Protein AF-A0A8S0V698-F1 (afdb_monomer)

pLDDT: mean 72.65, std 16.58, range [34.53, 95.12]

Nearest PDB structures (foldseek):
  1re0-assembly1_B  TM=8.954E-01  e=4.311E-03  Saccharomyces cerevisiae
  6bbq-assembly1_A  TM=7.829E-01  e=1.503E-03  Mus musculus
  2r09-assembly2_B  TM=8.508E-01  e=5.192E-03  Mus musculus
  7uro-assembly1_A  TM=5.626E-01  e=2.603E-02  Saccharomyces cerevisiae
  8ezq-assembly1_A  TM=4.933E-01  e=7.468E-02  Saccharomyces cerevisiae

Radius of gyration: 23.27 Å; Cα contacts (8 Å, |Δi|>4): 48; chains: 1; bounding box: 55×44×45 Å

Mean predicted aligned error: 19.04 Å

Solvent-accessible surface area (backbone atoms only — not comparable to full-atom values): 9724 Å² total; per-residue (Å²): 92,69,68,63,51,52,50,52,50,54,52,48,43,53,39,68,71,36,90,87,53,75,84,63,82,47,70,73,53,52,46,60,73,64,54,50,95,49,74,93,62,37,70,57,69,68,57,51,53,52,52,48,55,49,43,72,74,43,80,87,69,89,73,91,72,91,75,94,71,88,86,66,71,75,71,54,52,57,54,50,52,53,49,51,36,59,74,65,68,54,87,69,83,84,83,72,94,63,98,58,69,64,64,56,52,52,52,51,50,54,53,50,52,51,59,56,65,75,56,80,75,70,81,75,88,83,79,90,70,93,63,58,81,78,52,43,66,64,52,59,75,69,51,87,88,85,86,130

Foldseek 3Di:
DVVLVVVLLVVLLCQQPPPPHPPGQDLVNSLVVQADPDPVPHDDSVVSSVSNVVSNVDRDDPPPDDDDDPDDPPVVVVVVVVVVCVVVVPPDPPDDDDDPPPPVVVVVVVVVVVVVVVPPDDPDDDDDDPCCVVCVVVVVVVDDDPDD

Secondary structure (DSSP, 8-state):
-HHHHHHHHHHHHHHHH-TT--SPPPHHHHHHHH--S-TTTPPPHHHHHHHHHHHHHS------SS------HHHHHHHHHHHHHHHTT---------S-TTHHHHHHHHHHHHHHHTTTT--------S-GGGTHHHHHHH------

Structure (mmCIF, N/CA/C/O backbone):
data_AF-A0A8S0V698-F1
#
_entry.id   AF-A0A8S0V698-F1
#
loop_
_atom_site.group_PDB
_atom_site.id
_atom_site.type_symbol
_atom_site.label_atom_id
_atom_site.label_alt_id
_atom_site.label_comp_id
_atom_site.label_asym_id
_atom_site.label_entity_id
_atom_site.label_seq_id
_atom_site.pdbx_PDB_ins_code
_atom_site.Cartn_x
_atom_site.Cartn_y
_atom_site.Cartn_z
_atom_site.occupancy
_atom_site.B_iso_or_equiv
_atom_site.auth_seq_id
_atom_site.auth_comp_id
_atom_site.auth_asym_id
_atom_site.auth_atom_id
_atom_site.pdbx_PDB_model_num
ATOM 1 N N . MET A 1 1 ? -8.978 12.130 -2.882 1.00 74.56 1 MET A N 1
ATOM 2 C CA . MET A 1 1 ? -9.045 11.106 -1.803 1.00 74.56 1 MET A CA 1
ATOM 3 C C . MET A 1 1 ? -8.835 9.709 -2.349 1.00 74.56 1 MET A C 1
ATOM 5 O O . MET A 1 1 ? -7.933 9.026 -1.888 1.00 74.56 1 MET A O 1
ATOM 9 N N . ALA A 1 2 ? -9.597 9.312 -3.377 1.00 83.44 2 ALA A N 1
ATOM 10 C CA . ALA A 1 2 ? -9.508 7.979 -3.979 1.00 83.44 2 ALA A CA 1
ATOM 11 C C . ALA A 1 2 ? -8.088 7.585 -4.429 1.00 83.44 2 ALA A C 1
ATOM 13 O O . ALA A 1 2 ? -7.675 6.460 -4.193 1.00 83.44 2 ALA A O 1
ATOM 14 N N . TYR A 1 3 ? -7.316 8.517 -5.002 1.00 86.00 3 TYR A N 1
ATOM 15 C CA . TYR A 1 3 ? -5.930 8.257 -5.412 1.00 86.00 3 TYR A CA 1
ATOM 16 C C . TYR A 1 3 ? -5.022 7.836 -4.243 1.00 86.00 3 TYR A C 1
ATOM 18 O O . TYR A 1 3 ? -4.354 6.808 -4.315 1.00 86.00 3 TYR A O 1
ATOM 26 N N . PHE A 1 4 ? -5.023 8.602 -3.147 1.00 85.06 4 PHE A N 1
ATOM 27 C CA . PHE A 1 4 ? -4.201 8.305 -1.970 1.00 85.06 4 PHE A CA 1
ATOM 28 C C . PHE A 1 4 ? -4.638 7.010 -1.287 1.00 85.06 4 PHE A C 1
ATOM 30 O O . PHE A 1 4 ? -3.795 6.209 -0.895 1.00 85.06 4 PHE A O 1
ATOM 37 N N . LEU A 1 5 ? -5.950 6.778 -1.204 1.00 89.25 5 LEU A N 1
ATOM 38 C CA . LEU A 1 5 ? -6.487 5.550 -0.630 1.00 89.25 5 LEU A CA 1
ATOM 39 C C . LEU A 1 5 ? -6.116 4.322 -1.474 1.00 89.25 5 LEU A C 1
ATOM 41 O O . LEU A 1 5 ? -5.689 3.311 -0.927 1.00 89.25 5 LEU A O 1
ATOM 45 N N . ALA A 1 6 ? -6.198 4.422 -2.803 1.00 91.06 6 ALA A N 1
ATOM 46 C CA . ALA A 1 6 ? -5.774 3.355 -3.706 1.00 91.06 6 ALA A CA 1
ATOM 47 C C . ALA A 1 6 ? -4.276 3.048 -3.560 1.00 91.06 6 ALA A C 1
ATOM 49 O O . ALA A 1 6 ? -3.879 1.885 -3.518 1.00 91.06 6 ALA A O 1
ATOM 50 N N . TYR A 1 7 ? -3.441 4.081 -3.419 1.00 91.06 7 TYR A N 1
ATOM 51 C CA . TYR A 1 7 ? -2.015 3.901 -3.158 1.00 91.06 7 TYR A CA 1
ATOM 52 C C . TYR A 1 7 ? -1.754 3.188 -1.822 1.00 91.06 7 TYR A C 1
ATOM 54 O O . TYR A 1 7 ? -0.943 2.259 -1.768 1.00 91.06 7 TYR A O 1
ATOM 62 N N . ALA A 1 8 ? -2.468 3.575 -0.760 1.00 91.62 8 ALA A N 1
ATOM 63 C CA . ALA A 1 8 ? -2.380 2.933 0.550 1.00 91.62 8 ALA A CA 1
ATOM 64 C C . ALA A 1 8 ? -2.742 1.441 0.479 1.00 91.62 8 ALA A C 1
ATOM 66 O O . ALA A 1 8 ? -2.019 0.605 1.019 1.00 91.62 8 ALA A O 1
ATOM 67 N N . VAL A 1 9 ? -3.814 1.106 -0.246 1.00 93.81 9 VAL A N 1
ATOM 68 C CA . VAL A 1 9 ? -4.276 -0.271 -0.478 1.00 93.81 9 VAL A CA 1
ATOM 69 C C . VAL A 1 9 ? -3.219 -1.105 -1.203 1.00 93.81 9 VAL A C 1
ATOM 71 O O . VAL A 1 9 ? -2.872 -2.188 -0.737 1.00 93.81 9 VAL A O 1
ATOM 74 N N . ILE A 1 10 ? -2.660 -0.599 -2.309 1.00 93.69 10 ILE A N 1
ATOM 75 C CA . ILE A 1 10 ? -1.625 -1.313 -3.076 1.00 93.69 10 ILE A CA 1
ATOM 76 C C . ILE A 1 10 ? -0.383 -1.540 -2.209 1.00 93.69 10 ILE A C 1
ATOM 78 O O . ILE A 1 10 ? 0.141 -2.653 -2.150 1.00 93.69 10 ILE A O 1
ATOM 82 N N . THR A 1 11 ? 0.059 -0.497 -1.501 1.00 92.38 11 THR A N 1
ATOM 83 C CA . THR A 1 11 ? 1.232 -0.560 -0.622 1.00 92.38 11 THR A CA 1
ATOM 84 C C . THR A 1 11 ? 1.022 -1.598 0.481 1.00 92.38 11 THR A C 1
ATOM 86 O O . THR A 1 11 ? 1.883 -2.455 0.675 1.00 92.38 11 THR A O 1
ATOM 89 N N . LEU A 1 12 ? -0.144 -1.598 1.138 1.00 94.94 12 LEU A N 1
ATOM 90 C CA . LEU A 1 12 ? -0.467 -2.570 2.181 1.00 94.94 12 LEU A CA 1
ATOM 91 C C . LEU A 1 12 ? -0.564 -4.000 1.636 1.00 94.94 12 LEU A C 1
ATOM 93 O O . LEU A 1 12 ? -0.036 -4.910 2.266 1.00 94.94 12 LEU A O 1
ATOM 97 N N . ASN A 1 13 ? -1.172 -4.210 0.465 1.00 93.81 13 ASN A N 1
ATOM 98 C CA . ASN A 1 13 ? -1.256 -5.538 -0.150 1.00 93.81 13 ASN A CA 1
ATOM 99 C C . ASN A 1 13 ? 0.144 -6.111 -0.417 1.00 93.81 13 ASN A C 1
ATOM 101 O O . ASN A 1 13 ? 0.437 -7.254 -0.063 1.00 93.81 13 ASN A O 1
ATOM 105 N N . THR A 1 14 ? 1.040 -5.288 -0.978 1.00 93.44 14 THR A N 1
ATOM 106 C CA . THR A 1 14 ? 2.430 -5.700 -1.214 1.00 93.44 14 THR A CA 1
ATOM 107 C C . THR A 1 14 ? 3.197 -5.934 0.082 1.00 93.44 14 THR A C 1
ATOM 109 O O . THR A 1 14 ? 3.967 -6.887 0.148 1.00 93.44 14 THR A O 1
ATOM 112 N N . ASP A 1 15 ? 2.986 -5.127 1.123 1.00 94.25 15 ASP A N 1
ATOM 113 C CA . ASP A 1 15 ? 3.628 -5.335 2.420 1.00 94.25 15 ASP A CA 1
ATOM 114 C C . ASP A 1 15 ? 3.142 -6.629 3.077 1.00 94.25 15 ASP A C 1
ATOM 116 O O . ASP A 1 15 ? 3.966 -7.467 3.437 1.00 94.25 15 ASP A O 1
ATOM 120 N N . ALA A 1 16 ? 1.827 -6.838 3.160 1.00 93.06 16 ALA A N 1
ATOM 121 C CA . ALA A 1 16 ? 1.200 -7.958 3.850 1.00 93.06 16 ALA A CA 1
ATOM 122 C C . ALA A 1 16 ? 1.540 -9.307 3.205 1.00 93.06 16 ALA A C 1
ATOM 124 O O . ALA A 1 16 ? 2.039 -10.215 3.882 1.00 93.06 16 ALA A O 1
ATOM 125 N N . HIS A 1 17 ? 1.380 -9.416 1.885 1.00 92.38 17 HIS A N 1
ATOM 126 C CA . HIS A 1 17 ? 1.431 -10.701 1.177 1.00 92.38 17 HIS A CA 1
ATOM 127 C C . HIS A 1 17 ? 2.786 -11.026 0.544 1.00 92.38 17 HIS A C 1
ATOM 129 O O . HIS A 1 17 ? 3.042 -12.175 0.186 1.00 92.38 17 HIS A O 1
ATOM 135 N N . ASN A 1 18 ? 3.732 -10.079 0.485 1.00 90.38 18 ASN A N 1
ATOM 136 C CA . ASN A 1 18 ? 5.084 -10.377 0.005 1.00 90.38 18 ASN A CA 1
ATOM 137 C C . ASN A 1 18 ? 5.930 -11.081 1.091 1.00 90.38 18 ASN A C 1
ATOM 139 O O . ASN A 1 18 ? 6.296 -10.453 2.090 1.00 90.38 18 ASN A O 1
ATOM 143 N N . PRO A 1 19 ? 6.340 -12.353 0.919 1.00 87.81 19 PRO A N 1
ATOM 144 C CA . PRO A 1 19 ? 7.098 -13.089 1.936 1.00 87.81 19 PRO A CA 1
ATOM 145 C C . PRO A 1 19 ? 8.492 -12.506 2.228 1.00 87.81 19 PRO A C 1
ATOM 147 O O . PRO A 1 19 ? 9.090 -12.850 3.248 1.00 87.81 19 PRO A O 1
ATOM 150 N N . MET A 1 20 ? 9.012 -11.642 1.350 1.00 88.62 20 MET A N 1
ATOM 151 C CA . MET A 1 20 ? 10.336 -11.027 1.464 1.00 88.62 20 MET A CA 1
ATOM 152 C C . MET A 1 20 ? 10.350 -9.766 2.347 1.00 88.62 20 MET A C 1
ATOM 154 O O . MET A 1 20 ? 11.422 -9.329 2.755 1.00 88.62 20 MET A O 1
ATOM 158 N N . VAL A 1 21 ? 9.185 -9.189 2.663 1.00 86.44 21 VAL A N 1
ATOM 159 C CA . VAL A 1 21 ? 9.079 -7.956 3.460 1.00 86.4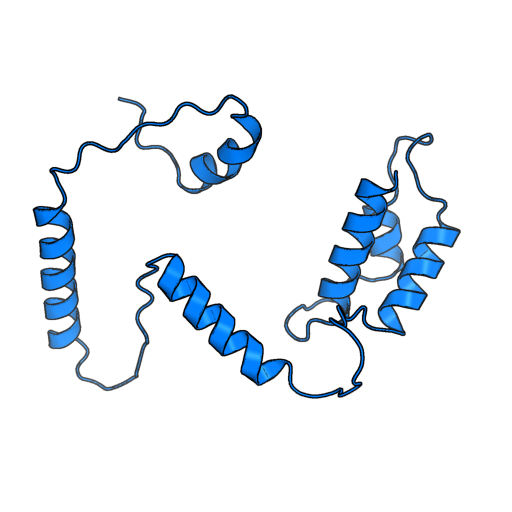4 21 VAL A CA 1
ATOM 160 C C . VAL A 1 21 ? 8.951 -8.297 4.942 1.00 86.44 21 VAL A C 1
ATOM 162 O O . VAL A 1 21 ? 8.012 -8.986 5.346 1.00 86.44 21 VAL A O 1
ATOM 165 N N . ARG A 1 22 ? 9.916 -7.842 5.750 1.00 85.88 22 ARG A N 1
ATOM 166 C CA . ARG A 1 22 ? 9.887 -7.888 7.219 1.00 85.88 22 ARG A CA 1
ATOM 167 C C . ARG A 1 22 ? 10.624 -6.668 7.793 1.00 85.88 22 ARG A C 1
ATOM 169 O O . ARG A 1 22 ? 11.705 -6.365 7.287 1.00 85.88 22 ARG A O 1
ATOM 176 N N . PRO A 1 23 ? 10.118 -6.039 8.871 1.00 87.31 23 PRO A N 1
ATOM 177 C CA . PRO A 1 23 ? 8.851 -6.322 9.562 1.00 87.31 23 PRO A CA 1
ATOM 178 C C . PRO A 1 23 ? 7.621 -5.911 8.733 1.00 87.31 23 PRO A C 1
ATOM 180 O O . PRO A 1 23 ? 7.743 -5.103 7.822 1.00 87.31 23 PRO A O 1
ATOM 183 N N . LYS A 1 24 ? 6.460 -6.509 9.029 1.00 91.31 24 LYS A N 1
ATOM 184 C CA . LYS A 1 24 ? 5.178 -6.175 8.385 1.00 91.31 24 LYS A CA 1
ATOM 185 C C . LYS A 1 24 ? 4.585 -4.918 9.008 1.00 91.31 24 LYS A C 1
ATOM 187 O O . LYS A 1 24 ? 4.755 -4.691 10.209 1.00 91.31 24 LYS A O 1
ATOM 192 N N . LEU A 1 25 ? 3.854 -4.153 8.213 1.00 92.81 25 LEU A N 1
ATOM 193 C CA . LEU A 1 25 ? 3.159 -2.958 8.651 1.00 92.81 25 LEU A CA 1
ATOM 194 C C . LEU A 1 25 ? 2.023 -3.329 9.612 1.00 92.81 25 LEU A C 1
ATOM 196 O O . LEU A 1 25 ? 1.138 -4.109 9.275 1.00 92.81 25 LEU A O 1
ATOM 200 N N . SER A 1 26 ? 2.045 -2.772 10.822 1.00 94.50 26 SER A N 1
ATOM 201 C CA . SER A 1 26 ? 0.983 -3.000 11.809 1.00 94.50 26 SER A CA 1
ATOM 202 C C . SER A 1 26 ? -0.244 -2.124 11.533 1.00 94.50 26 SER A C 1
ATOM 204 O O . SER A 1 26 ? -0.121 -1.039 10.967 1.00 94.50 26 SER A O 1
ATOM 206 N N . LYS A 1 27 ? -1.430 -2.538 12.006 1.00 92.94 27 LYS A N 1
ATOM 207 C CA . LYS A 1 27 ? -2.681 -1.766 11.855 1.00 92.94 27 LYS A CA 1
ATOM 208 C C . LYS A 1 27 ? -2.551 -0.321 12.349 1.00 92.94 27 LYS A C 1
ATOM 210 O O . LYS A 1 27 ? -2.912 0.616 11.642 1.00 92.94 27 LYS A O 1
ATOM 215 N N . GLY A 1 28 ? -2.013 -0.136 13.557 1.00 91.62 28 GLY A N 1
ATOM 216 C CA . GLY A 1 28 ? -1.853 1.195 14.151 1.00 91.62 28 GLY A CA 1
ATOM 217 C C . GLY A 1 28 ? -0.894 2.080 13.354 1.00 91.62 28 GLY A C 1
ATOM 218 O O . GLY A 1 28 ? -1.103 3.285 13.238 1.00 91.62 28 GLY A O 1
ATOM 219 N N . GLU A 1 29 ? 0.128 1.476 12.754 1.00 91.69 29 GLU A N 1
ATOM 220 C CA . GLU A 1 29 ? 1.083 2.187 11.915 1.00 91.69 29 GLU A CA 1
ATOM 221 C C . GLU A 1 29 ? 0.513 2.517 10.533 1.00 91.69 29 GLU A C 1
ATOM 223 O O . GLU A 1 29 ? 0.695 3.638 10.063 1.00 91.69 29 GLU A O 1
ATOM 228 N N . PHE A 1 30 ? -0.258 1.606 9.931 1.00 93.12 30 PHE A N 1
ATOM 229 C CA . PHE A 1 30 ? -1.003 1.859 8.697 1.00 93.12 30 PHE A CA 1
ATOM 230 C C . PHE A 1 30 ? -1.958 3.047 8.847 1.00 93.12 30 PHE A C 1
ATOM 232 O O . PHE A 1 30 ? -1.937 3.956 8.018 1.00 93.12 30 PHE A O 1
ATOM 239 N N . VAL A 1 31 ? -2.742 3.087 9.928 1.00 91.94 31 VAL A N 1
ATOM 240 C CA . VAL A 1 31 ? -3.631 4.220 10.213 1.00 91.94 31 VAL A CA 1
ATOM 241 C C . VAL A 1 31 ? -2.818 5.500 10.388 1.00 91.94 31 VAL A C 1
ATOM 243 O O . VAL A 1 31 ? -3.135 6.505 9.762 1.00 91.94 31 VAL A O 1
ATOM 246 N N . ARG A 1 32 ? -1.744 5.475 11.186 1.00 90.38 32 ARG A N 1
ATOM 247 C CA . ARG A 1 32 ? -0.909 6.659 11.440 1.00 90.38 32 ARG A CA 1
ATOM 248 C C . ARG A 1 32 ? -0.295 7.237 10.163 1.00 90.38 32 ARG A C 1
ATOM 250 O O . ARG A 1 32 ? -0.272 8.448 10.013 1.00 90.38 32 ARG A O 1
ATOM 257 N N . ILE A 1 33 ? 0.207 6.387 9.268 1.00 89.38 33 ILE A N 1
ATOM 258 C CA . ILE A 1 33 ? 0.871 6.814 8.026 1.00 89.38 33 ILE A CA 1
ATOM 259 C C . ILE A 1 33 ? -0.134 7.365 7.006 1.00 89.38 33 ILE A C 1
ATOM 261 O O . ILE A 1 33 ? 0.206 8.258 6.235 1.00 89.38 33 ILE A O 1
ATOM 265 N N . ASN A 1 34 ? -1.363 6.844 6.993 1.00 87.62 34 ASN A N 1
ATOM 266 C CA . ASN A 1 34 ? -2.387 7.234 6.020 1.00 87.62 34 ASN A CA 1
ATOM 267 C C . ASN A 1 34 ? -3.390 8.271 6.554 1.00 87.62 34 ASN A C 1
ATOM 269 O O . ASN A 1 34 ? -4.193 8.795 5.780 1.00 87.62 34 ASN A O 1
ATOM 273 N N . THR A 1 35 ? -3.327 8.607 7.845 1.00 86.31 35 THR A N 1
ATOM 274 C CA . THR A 1 35 ? -4.039 9.755 8.419 1.00 86.31 35 THR A CA 1
ATOM 275 C C . THR A 1 35 ? -3.319 11.025 7.981 1.00 86.31 35 THR A C 1
ATOM 277 O O . THR A 1 35 ? -2.126 11.182 8.231 1.00 86.31 35 THR A O 1
ATOM 280 N N . ARG A 1 36 ? -4.027 11.923 7.295 1.00 76.56 36 ARG A N 1
ATOM 281 C CA . ARG A 1 36 ? -3.466 13.196 6.826 1.00 76.56 36 ARG A CA 1
ATOM 282 C C . ARG A 1 36 ? -3.946 14.327 7.723 1.00 76.56 36 ARG A C 1
ATOM 284 O O . ARG A 1 36 ? -5.093 14.323 8.154 1.00 76.56 36 ARG A O 1
ATOM 291 N N . ASP A 1 37 ? -3.090 15.326 7.915 1.00 71.88 37 ASP A N 1
ATOM 292 C CA . ASP A 1 37 ? -3.398 16.517 8.722 1.00 71.88 37 ASP A CA 1
ATOM 293 C C . ASP A 1 37 ? -4.544 17.360 8.129 1.00 71.88 37 ASP A C 1
ATOM 295 O O . ASP A 1 37 ? -5.194 18.142 8.821 1.00 71.88 37 ASP A O 1
ATOM 299 N N . ASN A 1 38 ? -4.828 17.175 6.838 1.00 70.69 38 ASN A N 1
ATOM 300 C CA . ASN A 1 38 ? -5.874 17.894 6.125 1.00 70.69 38 ASN A CA 1
ATOM 301 C C . ASN A 1 38 ? -7.209 17.150 6.278 1.00 70.69 38 ASN A C 1
ATOM 303 O O . ASN A 1 38 ? -7.443 16.145 5.602 1.00 70.69 38 ASN A O 1
ATOM 307 N N . ALA A 1 39 ? -8.096 17.666 7.134 1.00 63.81 39 ALA A N 1
ATOM 308 C CA . ALA A 1 39 ? -9.392 17.055 7.450 1.00 63.81 39 ALA A CA 1
ATOM 309 C C . ALA A 1 39 ? -10.299 16.839 6.225 1.00 63.81 39 ALA A C 1
ATOM 311 O O . ALA A 1 39 ? -11.041 15.863 6.178 1.00 63.81 39 ALA A O 1
ATOM 312 N N . GLU A 1 40 ? -10.211 17.705 5.211 1.00 65.88 40 GLU A N 1
ATOM 313 C CA . GLU A 1 40 ? -11.000 17.566 3.981 1.00 65.88 40 GLU A CA 1
ATOM 314 C C . GLU A 1 40 ? -10.542 16.388 3.114 1.00 65.88 40 GLU A C 1
ATOM 316 O O . GLU A 1 40 ? -11.325 15.913 2.296 1.00 65.88 40 GLU A O 1
ATOM 321 N N . GLU A 1 41 ? -9.312 15.885 3.308 1.00 65.75 41 GLU A N 1
ATOM 322 C CA . GLU A 1 41 ? -8.745 14.794 2.512 1.00 65.75 41 GLU A CA 1
ATOM 323 C C . GLU A 1 41 ? -8.522 13.469 3.247 1.00 65.75 41 GLU A C 1
ATOM 325 O O . GLU A 1 41 ? -8.043 12.500 2.643 1.00 65.75 41 GLU A O 1
ATOM 330 N N . CYS A 1 42 ? -8.846 13.416 4.538 1.00 73.44 42 CYS A N 1
ATOM 331 C CA . CYS A 1 42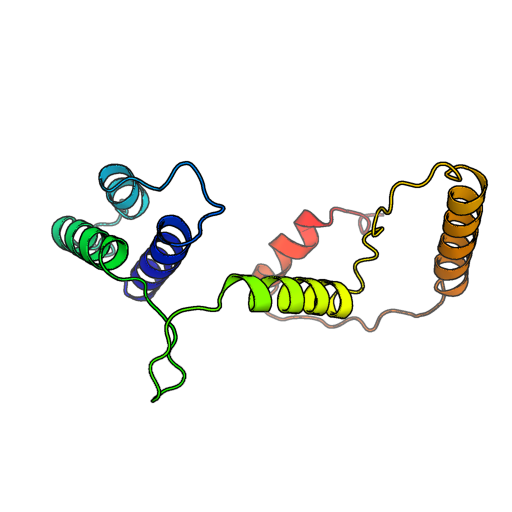 ? -8.567 12.258 5.373 1.00 73.44 42 CYS A CA 1
ATOM 332 C C . CYS A 1 42 ? -9.698 11.226 5.289 1.00 73.44 42 CYS A C 1
ATOM 334 O O . CYS A 1 42 ? -10.871 11.544 5.481 1.00 73.44 42 CYS A O 1
ATOM 336 N N . ALA A 1 43 ? -9.342 9.966 5.033 1.00 79.88 43 ALA A N 1
ATOM 337 C CA . ALA A 1 43 ? -10.279 8.863 5.197 1.00 79.88 43 ALA A CA 1
ATOM 338 C C . ALA A 1 43 ? -10.632 8.701 6.691 1.00 79.88 43 ALA A C 1
ATOM 340 O O . ALA A 1 43 ? -9.746 8.885 7.535 1.00 79.88 43 ALA A O 1
ATOM 341 N N . PRO A 1 44 ? -11.884 8.340 7.033 1.00 87.06 44 PRO A N 1
ATOM 342 C CA . PRO A 1 44 ? -12.246 7.972 8.397 1.00 87.06 44 PRO A CA 1
ATOM 343 C C . PRO A 1 44 ? -11.333 6.865 8.921 1.00 87.06 44 PRO A C 1
ATOM 345 O O . PRO A 1 44 ? -10.951 5.953 8.180 1.00 87.06 44 PRO A O 1
ATOM 348 N N . LYS A 1 45 ? -10.992 6.933 10.207 1.00 86.38 45 LYS A N 1
ATOM 349 C CA . LYS A 1 45 ? -10.096 5.959 10.833 1.00 86.38 45 LYS A CA 1
ATOM 350 C C . LYS A 1 45 ? -10.682 4.550 10.768 1.00 86.38 45 LYS A C 1
ATOM 352 O O . LYS A 1 45 ? -9.965 3.597 10.483 1.00 86.38 45 LYS A O 1
ATOM 357 N N . GLU A 1 46 ? -11.989 4.448 10.963 1.00 89.25 46 GLU A N 1
ATOM 358 C CA . GLU A 1 46 ? -12.759 3.210 10.913 1.00 89.25 46 GLU A CA 1
ATOM 359 C C . GLU A 1 46 ? -12.632 2.540 9.537 1.00 89.25 46 GLU A C 1
ATOM 361 O O . GLU A 1 46 ? -12.410 1.336 9.455 1.00 89.25 46 GLU A O 1
ATOM 366 N N . LEU A 1 47 ? -12.671 3.334 8.458 1.00 90.94 47 LEU A N 1
ATOM 367 C CA . LEU A 1 47 ? -12.510 2.838 7.090 1.00 90.94 47 LEU A CA 1
ATOM 368 C C . LEU A 1 47 ? -11.095 2.2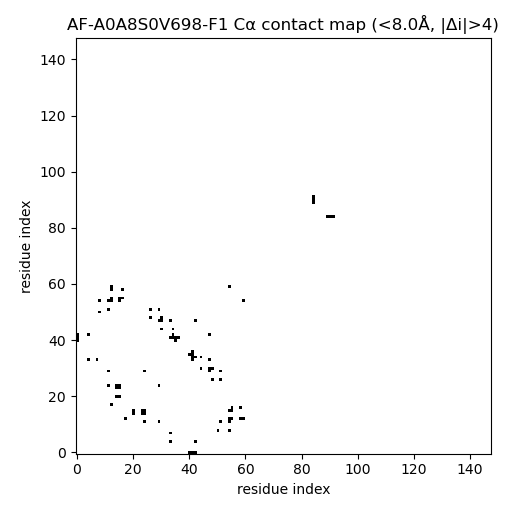94 6.850 1.00 90.94 47 LEU A C 1
ATOM 370 O O . LEU A 1 47 ? -10.926 1.262 6.207 1.00 90.94 47 LEU A O 1
ATOM 374 N N . LEU A 1 48 ? -10.064 2.970 7.365 1.00 91.12 48 LEU A N 1
ATOM 375 C CA . LEU A 1 48 ? -8.681 2.496 7.252 1.00 91.12 48 LEU A CA 1
ATOM 376 C C . LEU A 1 48 ? -8.463 1.188 8.024 1.00 91.12 48 LEU A C 1
ATOM 378 O O . LEU A 1 48 ? -7.747 0.307 7.548 1.00 91.12 48 LEU A O 1
ATOM 382 N N . GLU A 1 49 ? -9.081 1.045 9.197 1.00 93.25 49 GLU A N 1
ATOM 383 C CA . GLU A 1 49 ? -9.018 -0.187 9.986 1.00 93.25 49 GLU A CA 1
ATOM 384 C C . GLU A 1 49 ? -9.737 -1.353 9.288 1.00 93.25 49 GLU A C 1
ATOM 386 O O . GLU A 1 49 ? -9.184 -2.453 9.234 1.00 93.25 49 GLU A O 1
ATOM 391 N N . GLU A 1 50 ? -10.909 -1.105 8.695 1.00 94.06 50 GLU A N 1
ATOM 392 C CA . GLU A 1 50 ? -11.661 -2.097 7.916 1.00 94.06 50 GLU A CA 1
ATOM 393 C C . GLU A 1 50 ? -10.885 -2.556 6.673 1.00 94.06 50 GLU A C 1
ATOM 395 O O . GLU A 1 50 ? -10.739 -3.756 6.431 1.00 94.06 50 GLU A O 1
ATOM 400 N N . ILE A 1 51 ? -10.315 -1.610 5.918 1.00 93.25 51 ILE A N 1
ATOM 401 C CA . ILE A 1 51 ? -9.474 -1.902 4.750 1.00 93.25 51 ILE A CA 1
ATOM 402 C C . ILE A 1 51 ? -8.268 -2.751 5.153 1.00 93.25 51 ILE A C 1
ATOM 404 O O . ILE A 1 51 ? -7.929 -3.710 4.456 1.00 93.25 51 ILE A O 1
ATOM 408 N N . TYR A 1 52 ? -7.630 -2.422 6.278 1.00 95.12 52 TYR A N 1
ATOM 409 C CA . TYR A 1 52 ? -6.498 -3.192 6.774 1.00 95.12 52 TYR A CA 1
ATOM 410 C C . TYR A 1 52 ? -6.898 -4.641 7.059 1.00 95.12 52 TYR A C 1
ATOM 412 O O . TYR A 1 52 ? -6.253 -5.564 6.564 1.00 95.12 52 TYR A O 1
ATOM 420 N N . ASP A 1 53 ? -7.976 -4.853 7.815 1.00 94.81 53 ASP A N 1
ATOM 421 C CA . ASP A 1 53 ? -8.432 -6.201 8.158 1.00 94.81 53 ASP A CA 1
ATOM 422 C C . ASP A 1 53 ? -8.840 -7.004 6.920 1.00 94.81 53 ASP A C 1
ATOM 424 O O . ASP A 1 53 ? -8.514 -8.189 6.821 1.00 94.81 53 ASP A O 1
ATOM 428 N N . SER A 1 54 ? -9.487 -6.352 5.950 1.00 94.88 54 SER A N 1
ATOM 429 C CA . SER A 1 54 ? -9.853 -6.973 4.678 1.00 94.88 54 SER A CA 1
ATOM 430 C C . SER A 1 54 ? -8.624 -7.431 3.891 1.00 94.88 54 SER A C 1
ATOM 432 O O . SER A 1 54 ? -8.590 -8.572 3.440 1.00 94.88 54 SER A O 1
ATOM 434 N N . ILE A 1 55 ? -7.601 -6.580 3.755 1.00 94.12 55 ILE A N 1
ATOM 435 C CA . ILE A 1 55 ? -6.397 -6.893 2.968 1.00 94.12 55 ILE A CA 1
ATOM 436 C C . ILE A 1 55 ? -5.540 -7.948 3.663 1.00 94.12 55 ILE A C 1
ATOM 438 O O . ILE A 1 55 ? -4.999 -8.818 2.995 1.00 94.12 55 ILE A O 1
ATOM 442 N N . ILE A 1 56 ? -5.414 -7.932 4.993 1.00 93.44 56 ILE A N 1
ATOM 443 C CA . ILE A 1 56 ? -4.684 -8.998 5.701 1.00 93.44 56 ILE A CA 1
ATOM 444 C C . ILE A 1 56 ? -5.384 -10.352 5.533 1.00 93.44 56 ILE A C 1
ATOM 446 O O . ILE A 1 56 ? -4.716 -11.383 5.427 1.00 93.44 56 ILE A O 1
ATOM 450 N N . LYS A 1 57 ? -6.721 -10.354 5.520 1.00 92.38 57 LYS A N 1
ATOM 451 C CA . LYS A 1 57 ? -7.525 -11.569 5.380 1.00 92.38 57 LYS A CA 1
ATOM 452 C C . LYS A 1 57 ? -7.482 -12.139 3.962 1.00 92.38 57 LYS A C 1
ATOM 454 O O . LYS A 1 57 ? -7.405 -13.358 3.817 1.00 92.38 57 LYS A O 1
ATOM 459 N N . GLU A 1 58 ? -7.553 -11.284 2.946 1.00 90.75 58 GLU A N 1
ATOM 460 C CA . GLU A 1 58 ? -7.645 -11.683 1.543 1.00 90.75 58 GLU A CA 1
ATOM 461 C C . GLU A 1 58 ? -6.631 -10.920 0.685 1.00 90.75 58 GLU A C 1
ATOM 463 O O . GLU A 1 58 ? -6.638 -9.691 0.615 1.00 90.75 58 GLU A O 1
ATOM 468 N N . GLU A 1 59 ? -5.741 -11.667 0.027 1.00 90.25 59 GLU A N 1
ATOM 469 C CA . GLU A 1 59 ? -4.785 -11.104 -0.925 1.00 90.25 59 GLU A CA 1
ATOM 470 C C . GLU A 1 59 ? -5.515 -10.602 -2.168 1.00 90.25 59 GLU A C 1
ATOM 472 O O . GLU A 1 59 ? -6.239 -11.353 -2.827 1.00 90.25 59 GLU A O 1
ATOM 477 N N . ILE A 1 60 ? -5.269 -9.342 -2.532 1.00 88.44 60 ILE A N 1
ATOM 478 C CA . ILE A 1 60 ? -5.775 -8.798 -3.788 1.00 88.44 60 ILE A CA 1
ATOM 479 C C . ILE A 1 60 ? -4.936 -9.394 -4.915 1.00 88.44 60 ILE A C 1
ATOM 481 O O . ILE A 1 60 ? -3.766 -9.041 -5.098 1.00 88.44 60 ILE A O 1
ATOM 485 N N . THR A 1 61 ? -5.557 -10.288 -5.676 1.00 85.25 61 THR A N 1
ATOM 486 C CA . THR A 1 61 ? -4.988 -10.878 -6.885 1.00 85.25 61 THR A CA 1
ATOM 487 C C . THR A 1 61 ? -5.595 -10.208 -8.110 1.00 85.25 61 THR A C 1
ATOM 489 O O . THR A 1 61 ? -6.791 -9.930 -8.167 1.00 85.25 61 THR A O 1
ATOM 492 N N . ILE A 1 62 ? -4.752 -9.890 -9.091 1.00 81.19 62 ILE A N 1
ATOM 493 C CA . ILE A 1 62 ? -5.217 -9.390 -10.384 1.00 81.19 62 ILE A CA 1
ATOM 494 C C . ILE A 1 62 ? -5.555 -10.636 -11.195 1.00 81.19 62 ILE A C 1
ATOM 496 O O . ILE A 1 62 ? -4.682 -11.238 -11.822 1.00 81.19 62 ILE A O 1
ATOM 500 N N . GLU A 1 63 ? -6.797 -11.092 -11.075 1.00 72.69 63 GLU A N 1
ATOM 501 C CA . GLU A 1 63 ? -7.314 -12.141 -11.944 1.00 72.69 63 GLU A CA 1
ATOM 502 C C . GLU A 1 63 ? -7.539 -11.518 -13.331 1.00 72.69 63 GLU A C 1
ATOM 504 O O . GLU A 1 63 ? -8.326 -10.587 -13.473 1.00 72.69 63 GLU A O 1
ATOM 509 N N . ASP A 1 64 ? -6.856 -12.025 -14.362 1.00 63.19 64 ASP A N 1
ATOM 510 C CA . ASP A 1 64 ? -7.168 -11.701 -15.769 1.00 63.19 64 ASP A CA 1
ATOM 511 C C . ASP A 1 64 ? -8.499 -12.364 -16.243 1.00 63.19 64 ASP A C 1
ATOM 513 O O . ASP A 1 64 ? -8.889 -12.177 -17.392 1.00 63.19 64 ASP A O 1
ATOM 517 N N . ASP A 1 65 ? -9.197 -13.090 -15.346 1.00 56.00 65 ASP A N 1
ATOM 518 C CA . ASP A 1 65 ? -10.480 -13.829 -15.477 1.00 56.00 65 ASP A CA 1
ATOM 519 C C . ASP A 1 65 ? -10.510 -14.986 -16.522 1.00 56.00 65 ASP A C 1
ATOM 521 O O . ASP A 1 65 ? -9.764 -14.953 -17.504 1.00 56.00 65 ASP A O 1
ATOM 525 N N . PRO A 1 66 ? -11.369 -16.034 -16.427 1.00 49.25 66 PRO A N 1
ATOM 526 C CA . PRO A 1 66 ? -11.987 -16.724 -15.291 1.00 49.25 66 PRO A CA 1
ATOM 527 C C . PRO A 1 66 ? -11.482 -18.186 -15.227 1.00 49.25 66 PRO A C 1
ATOM 529 O O . PRO A 1 66 ? -12.012 -19.076 -15.897 1.00 49.25 66 PRO A O 1
ATOM 532 N N . ALA A 1 67 ? -10.457 -18.488 -14.435 1.00 44.62 67 ALA A N 1
ATOM 533 C CA . ALA A 1 67 ? -10.122 -19.878 -14.107 1.00 44.62 67 ALA A CA 1
ATOM 534 C C . ALA A 1 67 ? -9.236 -19.899 -12.869 1.00 44.62 67 ALA A C 1
ATOM 536 O O . ALA A 1 67 ? -8.011 -19.813 -12.958 1.00 44.62 67 ALA A O 1
ATOM 537 N N . GLY A 1 68 ? -9.873 -20.014 -11.705 1.00 52.16 68 GLY A N 1
ATOM 538 C CA . GLY A 1 68 ? -9.177 -20.099 -10.434 1.00 52.16 68 GLY A CA 1
ATOM 539 C C . GLY A 1 68 ? -8.081 -21.156 -10.481 1.00 52.16 68 GLY A C 1
ATOM 540 O O . GLY A 1 68 ? -8.340 -22.333 -10.720 1.00 52.16 68 GLY A O 1
ATOM 541 N N . THR A 1 69 ? -6.838 -20.760 -10.233 1.00 40.16 69 THR A N 1
ATOM 542 C CA . THR A 1 69 ? -5.813 -21.687 -9.754 1.00 40.16 69 THR A CA 1
ATOM 543 C C . THR A 1 69 ? -4.765 -20.919 -8.960 1.00 40.16 69 THR A C 1
ATOM 545 O O . THR A 1 69 ? -3.754 -20.438 -9.467 1.00 40.16 69 THR A O 1
ATOM 548 N N . SER A 1 70 ? -5.013 -20.864 -7.655 1.00 52.47 70 SER A N 1
ATOM 549 C CA . SER A 1 70 ? -3.988 -20.709 -6.630 1.00 52.47 70 SER A CA 1
ATOM 550 C C . SER A 1 70 ? -2.790 -21.634 -6.919 1.00 52.47 70 SER A C 1
ATOM 552 O O . SER A 1 70 ? -2.990 -22.805 -7.252 1.00 52.47 70 SER A O 1
ATOM 554 N N . LYS A 1 71 ? -1.568 -21.122 -6.674 1.00 48.44 71 LYS A N 1
ATOM 555 C CA . LYS A 1 71 ? -0.256 -21.819 -6.561 1.00 48.44 71 LYS A CA 1
ATOM 556 C C . LYS A 1 71 ? 0.687 -21.772 -7.782 1.00 48.44 71 LYS A C 1
ATOM 558 O O . LYS A 1 71 ? 0.982 -22.817 -8.351 1.00 48.44 71 LYS A O 1
ATOM 563 N N . ASN A 1 72 ? 1.305 -20.621 -8.109 1.00 45.72 72 ASN A N 1
ATOM 564 C CA . ASN A 1 72 ? 2.651 -20.642 -8.741 1.00 45.72 72 ASN A CA 1
ATOM 565 C C . ASN A 1 72 ? 3.482 -19.328 -8.721 1.00 45.72 72 ASN A C 1
ATOM 567 O O . ASN A 1 72 ? 4.219 -19.053 -9.671 1.00 45.72 72 ASN A O 1
ATOM 571 N N . SER A 1 73 ? 3.416 -18.487 -7.678 1.00 53.84 73 SER A N 1
ATOM 572 C CA . SER A 1 73 ? 4.074 -17.160 -7.736 1.00 53.84 73 SER A CA 1
ATOM 573 C C . SER A 1 73 ? 5.616 -17.197 -7.747 1.00 53.84 73 SER A C 1
ATOM 575 O O . SER A 1 73 ? 6.248 -16.335 -8.355 1.00 53.84 73 SER A O 1
ATOM 577 N N . LYS A 1 74 ? 6.258 -18.228 -7.174 1.00 50.09 74 LYS A N 1
ATOM 578 C CA . LYS A 1 74 ? 7.732 -18.272 -7.058 1.00 50.09 74 LYS A CA 1
ATOM 579 C C . LYS A 1 74 ? 8.466 -18.465 -8.390 1.00 50.09 74 LYS A C 1
ATOM 581 O O . LYS A 1 74 ? 9.531 -17.888 -8.580 1.00 50.09 74 LYS A O 1
ATOM 586 N N . ARG A 1 75 ? 7.914 -19.244 -9.330 1.00 50.53 75 ARG A N 1
ATOM 587 C CA . ARG A 1 75 ? 8.576 -19.529 -10.621 1.00 50.53 75 ARG A CA 1
ATOM 588 C C . ARG A 1 75 ? 8.424 -18.386 -11.630 1.00 50.53 75 ARG A C 1
ATOM 590 O O . ARG A 1 75 ? 9.273 -18.225 -12.502 1.00 50.53 75 ARG A O 1
ATOM 597 N N . ARG A 1 76 ? 7.362 -17.584 -11.507 1.00 47.44 76 ARG A N 1
ATOM 598 C CA . ARG A 1 76 ? 7.068 -16.464 -12.416 1.00 47.44 76 ARG A CA 1
ATOM 599 C C . ARG A 1 76 ? 7.956 -15.243 -12.119 1.00 47.44 76 ARG A C 1
ATOM 601 O O . ARG A 1 76 ? 8.467 -14.620 -13.046 1.00 47.44 76 ARG A O 1
ATOM 608 N N . GLN A 1 77 ? 8.259 -14.995 -10.842 1.00 54.31 77 GLN A N 1
ATOM 609 C CA . GLN A 1 77 ? 9.029 -13.827 -10.392 1.00 54.31 77 GLN A CA 1
ATOM 610 C C . GLN A 1 77 ? 10.511 -13.836 -10.824 1.00 54.31 77 GLN A C 1
ATOM 612 O O . GLN A 1 77 ? 11.081 -12.781 -11.101 1.00 54.31 77 GLN A O 1
ATOM 617 N N . GLU A 1 78 ? 11.156 -15.005 -10.917 1.00 56.00 78 GLU A N 1
ATOM 618 C CA . GLU A 1 78 ? 12.555 -15.106 -11.374 1.00 56.00 78 GLU A CA 1
ATOM 619 C C . GLU A 1 78 ? 12.696 -14.862 -12.884 1.00 56.00 78 GLU A C 1
ATOM 621 O O . GLU A 1 78 ? 13.656 -14.227 -13.333 1.00 56.00 78 GLU A O 1
ATOM 626 N N . VAL A 1 79 ? 11.705 -15.298 -13.667 1.00 59.31 79 VAL A N 1
ATOM 627 C CA . VAL A 1 79 ? 11.653 -15.062 -15.115 1.00 59.31 79 VAL A CA 1
ATOM 628 C C . VAL A 1 79 ? 11.429 -13.580 -15.401 1.00 59.31 79 VAL A C 1
ATOM 630 O O . VAL A 1 79 ? 12.097 -13.025 -16.268 1.00 59.31 79 VAL A O 1
ATOM 633 N N . GLU A 1 80 ? 10.548 -12.918 -14.651 1.00 62.28 80 GLU A N 1
ATOM 634 C CA . GLU A 1 80 ? 10.329 -11.474 -14.775 1.00 62.28 80 GLU A CA 1
ATOM 635 C C . GLU A 1 80 ? 11.549 -10.668 -14.332 1.00 62.28 80 GLU A C 1
ATOM 637 O O . GLU A 1 80 ? 11.972 -9.785 -15.071 1.00 62.28 80 GLU A O 1
ATOM 642 N N . ARG A 1 81 ? 12.201 -11.018 -13.213 1.00 62.53 81 ARG A N 1
ATOM 643 C CA . ARG A 1 81 ? 13.484 -10.400 -12.830 1.00 62.53 81 ARG A CA 1
ATOM 644 C C . ARG A 1 81 ? 14.538 -10.553 -13.922 1.00 62.53 81 ARG A C 1
ATOM 646 O O . ARG A 1 81 ? 15.186 -9.576 -14.276 1.00 62.53 81 ARG A O 1
ATOM 653 N N . SER A 1 82 ? 14.675 -11.750 -14.489 1.00 65.56 82 SER A N 1
ATOM 654 C CA . SER A 1 82 ? 15.626 -12.016 -15.574 1.00 65.56 82 SER A CA 1
ATOM 655 C C . SER A 1 82 ? 15.303 -11.195 -16.826 1.00 65.56 82 SER A C 1
ATOM 657 O O . SER A 1 82 ? 16.202 -10.606 -17.417 1.00 65.56 82 SER A O 1
ATOM 659 N N . ARG A 1 83 ? 14.018 -11.086 -17.191 1.00 74.94 83 ARG A N 1
ATOM 660 C CA . ARG A 1 83 ? 13.550 -10.261 -18.316 1.00 74.94 83 ARG A CA 1
ATOM 661 C C . ARG A 1 83 ? 13.793 -8.775 -18.082 1.00 74.94 83 ARG A C 1
ATOM 663 O O . ARG A 1 83 ? 14.272 -8.106 -18.987 1.00 74.94 83 ARG A O 1
ATOM 670 N N . LEU A 1 84 ? 13.514 -8.267 -16.883 1.00 73.69 84 LEU A N 1
ATOM 671 C CA . LEU A 1 84 ? 13.746 -6.866 -16.527 1.00 73.69 84 LEU A CA 1
ATOM 672 C C . LEU A 1 84 ? 15.240 -6.519 -16.561 1.00 73.69 84 LEU A C 1
ATOM 674 O O . LEU A 1 84 ? 15.607 -5.481 -17.101 1.00 73.69 84 LEU A O 1
ATOM 678 N N . VAL A 1 85 ? 16.111 -7.409 -16.073 1.00 70.44 85 VAL A N 1
ATOM 679 C CA . VAL A 1 85 ? 17.573 -7.237 -16.158 1.00 70.44 85 VAL A CA 1
ATOM 680 C C . VAL A 1 85 ? 18.045 -7.201 -17.617 1.00 70.44 85 VAL A C 1
ATOM 682 O O . VAL A 1 85 ? 18.881 -6.367 -17.962 1.00 70.44 85 VAL A O 1
ATOM 685 N N . SER A 1 86 ? 17.477 -8.049 -18.486 1.00 68.56 86 SER A N 1
ATOM 686 C CA . SER A 1 86 ? 17.773 -8.043 -19.926 1.00 68.56 86 SER A CA 1
ATOM 687 C C . SER A 1 86 ? 17.271 -6.784 -20.638 1.00 68.56 86 SER A C 1
ATOM 689 O O . SER A 1 86 ? 17.993 -6.229 -21.457 1.00 68.56 86 SER A O 1
ATOM 691 N N . ILE A 1 87 ? 16.062 -6.306 -20.323 1.00 74.19 87 ILE A N 1
ATOM 692 C CA . ILE A 1 87 ? 15.492 -5.084 -20.920 1.00 74.19 87 ILE A CA 1
ATOM 693 C C . ILE A 1 87 ? 16.305 -3.851 -20.512 1.00 74.19 87 ILE A C 1
ATOM 695 O O . ILE A 1 87 ? 16.533 -2.962 -21.328 1.00 74.19 87 ILE A O 1
ATOM 699 N N . LEU A 1 88 ? 16.771 -3.805 -19.262 1.00 68.88 88 LEU A N 1
ATOM 700 C CA . LEU A 1 88 ? 17.537 -2.680 -18.729 1.00 68.88 88 LEU A CA 1
ATOM 701 C C . LEU A 1 88 ? 19.039 -2.747 -19.053 1.00 68.88 88 LEU A C 1
ATOM 703 O O . LEU A 1 88 ? 19.784 -1.893 -18.580 1.00 68.88 88 LEU A O 1
ATOM 707 N N . ASN A 1 89 ? 19.499 -3.740 -19.833 1.00 62.34 89 ASN A N 1
ATOM 708 C CA . ASN A 1 89 ? 20.921 -3.995 -20.112 1.00 62.34 89 ASN A CA 1
ATOM 709 C C . ASN A 1 89 ? 21.806 -3.914 -18.848 1.00 62.34 89 ASN A C 1
ATOM 711 O O . ASN A 1 89 ? 22.956 -3.472 -18.900 1.00 62.34 89 ASN A O 1
ATOM 715 N N . LEU A 1 90 ? 21.274 -4.328 -17.692 1.00 68.88 90 LEU A N 1
ATOM 716 C CA . LEU A 1 90 ? 22.015 -4.323 -16.437 1.00 68.88 90 LEU A CA 1
ATOM 717 C C . LEU A 1 90 ? 22.960 -5.528 -16.452 1.00 68.88 90 LEU A C 1
ATOM 719 O O . LEU A 1 90 ? 22.535 -6.669 -16.267 1.00 68.88 90 LEU A O 1
ATOM 723 N N . ALA A 1 91 ? 24.248 -5.287 -16.697 1.00 59.38 91 ALA A N 1
ATOM 724 C CA . ALA A 1 91 ? 25.274 -6.322 -16.651 1.00 59.38 91 ALA A CA 1
ATOM 725 C C . ALA A 1 91 ? 25.528 -6.751 -15.194 1.00 59.38 91 ALA A C 1
ATOM 727 O O . ALA A 1 91 ? 26.473 -6.304 -14.549 1.00 59.38 91 ALA A O 1
ATOM 728 N N . LEU A 1 92 ? 24.652 -7.597 -14.650 1.00 63.00 92 LEU A N 1
ATOM 729 C CA . LEU A 1 92 ? 24.834 -8.214 -13.339 1.00 63.00 92 LEU A CA 1
ATOM 730 C C . LEU A 1 92 ? 25.688 -9.483 -13.499 1.00 63.00 92 LEU A C 1
ATOM 732 O O . LEU A 1 92 ? 25.256 -10.415 -14.185 1.00 63.00 92 LEU A O 1
ATOM 736 N N . PRO A 1 93 ? 26.881 -9.565 -12.876 1.00 52.12 93 PRO A N 1
ATOM 737 C CA . PRO A 1 93 ? 27.705 -10.765 -12.930 1.00 52.12 93 PRO A CA 1
ATOM 738 C C . PRO A 1 93 ? 26.967 -11.923 -12.253 1.00 52.12 93 PRO A C 1
ATOM 740 O O . PRO A 1 93 ? 26.741 -11.915 -11.040 1.00 52.12 93 PRO A O 1
ATOM 743 N N . LYS A 1 94 ? 26.590 -12.943 -13.026 1.00 49.69 94 LYS A N 1
ATOM 744 C CA . LYS A 1 94 ? 26.062 -14.192 -12.474 1.00 49.69 94 LYS A CA 1
ATOM 745 C C . LYS A 1 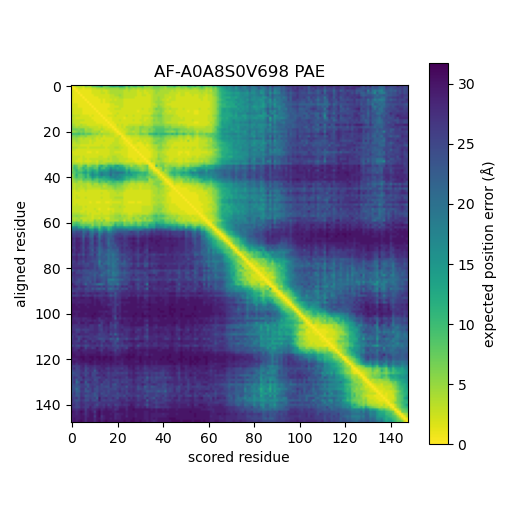94 ? 27.240 -14.967 -11.877 1.00 49.69 94 LYS A C 1
ATOM 747 O O . LYS A 1 94 ? 27.978 -15.648 -12.580 1.00 49.69 94 LYS A O 1
ATOM 752 N N . ARG A 1 95 ? 27.471 -14.762 -10.580 1.00 38.88 95 ARG A N 1
ATOM 753 C CA . ARG A 1 95 ? 28.602 -15.308 -9.822 1.00 38.88 95 ARG A CA 1
ATOM 754 C C . ARG A 1 95 ? 28.433 -16.815 -9.619 1.00 38.88 95 ARG A C 1
ATOM 756 O O . ARG A 1 95 ? 27.805 -17.245 -8.657 1.00 38.88 95 ARG A O 1
ATOM 763 N N . ASN A 1 96 ? 29.029 -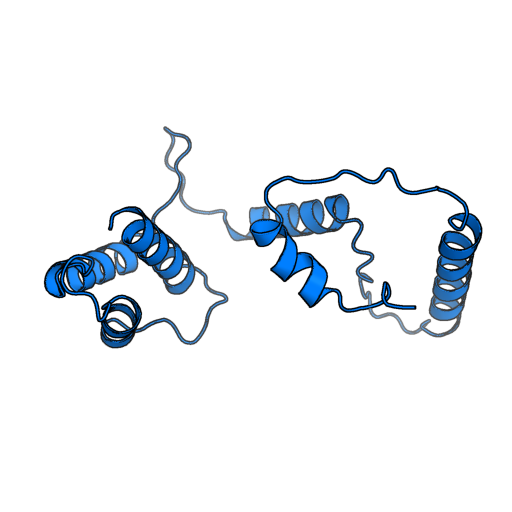17.604 -10.504 1.00 40.59 96 ASN A N 1
ATOM 764 C CA . ASN A 1 96 ? 29.288 -19.016 -10.248 1.00 40.59 96 ASN A CA 1
ATOM 765 C C . ASN A 1 96 ? 30.640 -19.107 -9.526 1.00 40.59 96 ASN A C 1
ATOM 767 O O . ASN A 1 96 ? 31.647 -18.602 -10.012 1.00 40.59 96 ASN A O 1
ATOM 771 N N . PHE A 1 97 ? 30.651 -19.672 -8.319 1.00 41.53 97 PHE A N 1
ATOM 772 C CA . PHE A 1 97 ? 31.871 -19.866 -7.539 1.00 41.53 97 PHE A CA 1
ATOM 773 C C . PHE A 1 97 ? 32.656 -21.060 -8.100 1.00 41.53 97 PHE A C 1
ATOM 775 O O . PHE A 1 97 ? 32.366 -22.208 -7.776 1.00 41.53 97 PHE A O 1
ATOM 782 N N . SER A 1 98 ? 33.676 -20.782 -8.904 1.00 42.66 98 SER A N 1
ATOM 783 C CA . SER A 1 98 ? 34.803 -21.688 -9.127 1.00 42.66 98 SER A CA 1
ATOM 784 C C . SER A 1 98 ? 36.101 -20.883 -9.147 1.00 42.66 98 SER A C 1
ATOM 786 O O . SER A 1 98 ? 36.131 -19.704 -9.489 1.00 42.66 98 SER A O 1
ATOM 788 N N . THR A 1 99 ? 37.168 -21.504 -8.664 1.00 49.31 99 THR A N 1
ATOM 789 C CA . THR A 1 99 ? 38.422 -20.901 -8.196 1.00 49.31 99 THR A CA 1
ATOM 790 C C . THR A 1 99 ? 39.384 -20.478 -9.314 1.00 49.31 99 THR A C 1
ATOM 792 O O . THR A 1 99 ? 40.586 -20.673 -9.177 1.00 49.31 99 THR A O 1
ATOM 795 N N . ASP A 1 100 ? 38.880 -19.881 -10.396 1.00 51.97 100 ASP A N 1
ATOM 796 C CA . ASP A 1 100 ? 39.691 -19.409 -11.539 1.00 51.97 100 ASP A CA 1
ATOM 797 C C . ASP A 1 100 ? 39.686 -17.867 -11.673 1.00 51.97 100 ASP A C 1
ATOM 799 O O . ASP A 1 100 ? 39.856 -17.257 -12.729 1.00 51.97 100 ASP A O 1
ATOM 803 N N . SER A 1 101 ? 39.463 -17.194 -10.539 1.00 55.28 101 SER A N 1
ATOM 804 C CA . SER A 1 101 ? 38.941 -15.825 -10.446 1.00 55.28 101 SER A CA 1
ATOM 805 C C . SER A 1 101 ? 39.866 -14.699 -10.920 1.00 55.28 101 SER A C 1
ATOM 807 O O . SER A 1 101 ? 39.470 -13.535 -10.847 1.00 55.28 101 SER A O 1
ATOM 809 N N . ARG A 1 102 ? 41.100 -14.979 -11.356 1.00 54.91 102 ARG A N 1
ATOM 810 C CA . ARG A 1 102 ? 42.068 -13.925 -11.717 1.00 54.91 102 ARG A CA 1
ATOM 811 C C . ARG A 1 102 ? 42.162 -13.688 -13.222 1.00 54.91 102 ARG A C 1
ATOM 813 O O . ARG A 1 102 ? 42.177 -12.532 -13.630 1.00 54.91 102 ARG A O 1
ATOM 820 N N . SER A 1 103 ? 42.178 -14.750 -14.029 1.00 59.72 103 SER A N 1
ATOM 821 C CA . SER A 1 103 ? 42.279 -14.630 -15.491 1.00 59.72 103 SER A CA 1
ATOM 822 C C . SER A 1 103 ? 40.942 -14.223 -16.117 1.00 59.72 103 SER A C 1
ATOM 824 O O . SER A 1 103 ? 40.903 -13.319 -16.952 1.00 59.72 103 SER A O 1
ATOM 826 N N . GLU A 1 104 ? 39.832 -14.786 -15.626 1.00 61.12 104 GLU A N 1
ATOM 827 C CA . GLU A 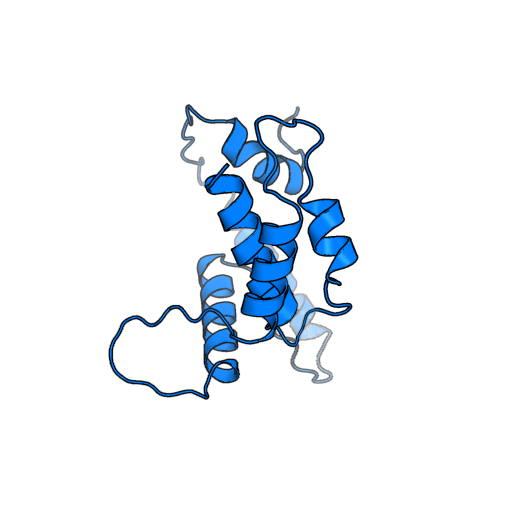1 104 ? 38.485 -14.408 -16.072 1.00 61.12 104 GLU A CA 1
ATOM 828 C C . GLU A 1 104 ? 38.161 -12.945 -15.743 1.00 61.12 104 GLU A C 1
ATOM 830 O O . GLU A 1 104 ? 37.633 -12.221 -16.587 1.00 61.12 104 GLU A O 1
ATOM 835 N N . SER A 1 105 ? 38.549 -12.467 -14.554 1.00 64.62 105 SER A N 1
ATOM 836 C CA . SER A 1 105 ? 38.339 -11.067 -14.160 1.00 64.62 105 SER A CA 1
ATOM 837 C C . SER A 1 105 ? 39.068 -10.094 -15.090 1.00 64.62 105 SER A C 1
ATOM 839 O O . SER A 1 105 ? 38.511 -9.060 -15.453 1.00 64.62 105 SER A O 1
ATOM 841 N N . GLU A 1 106 ? 40.290 -10.419 -15.523 1.00 73.56 106 GLU A N 1
ATOM 842 C CA . GLU A 1 106 ? 41.050 -9.560 -16.438 1.00 73.56 106 GLU A CA 1
ATOM 843 C C . GLU A 1 106 ? 40.444 -9.544 -17.851 1.00 73.56 106 GLU A C 1
ATOM 845 O O . GLU A 1 106 ? 40.361 -8.485 -18.481 1.00 73.56 106 GLU A O 1
ATOM 850 N N . ALA A 1 107 ? 39.964 -10.696 -18.332 1.00 75.62 107 ALA A N 1
ATOM 851 C CA . ALA A 1 107 ? 39.283 -10.804 -19.620 1.00 75.62 107 ALA A CA 1
ATOM 852 C C . ALA A 1 107 ? 37.977 -9.991 -19.642 1.00 75.62 107 ALA A C 1
ATOM 854 O O . ALA A 1 107 ? 37.730 -9.244 -20.592 1.00 75.62 107 ALA A O 1
ATOM 855 N N . ILE A 1 108 ? 37.191 -10.062 -18.563 1.00 75.44 108 ILE A N 1
ATOM 856 C CA . ILE A 1 108 ? 35.951 -9.293 -18.401 1.00 75.44 108 ILE A CA 1
ATOM 857 C C . ILE A 1 108 ? 36.246 -7.788 -18.377 1.00 75.44 108 ILE A C 1
ATOM 859 O O . ILE A 1 108 ? 35.557 -7.019 -19.050 1.00 75.44 108 ILE A O 1
ATOM 863 N N . VAL A 1 109 ? 37.288 -7.346 -17.663 1.00 79.50 109 VAL A N 1
ATOM 864 C CA . VAL A 1 109 ? 37.678 -5.924 -17.602 1.00 79.50 109 VAL A CA 1
ATOM 865 C C . VAL A 1 109 ? 38.111 -5.406 -18.976 1.00 79.50 109 VAL A C 1
ATOM 867 O O . VAL A 1 109 ? 37.627 -4.359 -19.410 1.00 79.50 109 VAL A O 1
ATOM 870 N N . LYS A 1 110 ? 38.950 -6.155 -19.705 1.00 81.75 110 LYS A N 1
ATOM 871 C CA . LYS A 1 110 ? 39.388 -5.787 -21.064 1.00 81.75 110 LYS A CA 1
ATOM 872 C C . LYS A 1 110 ? 38.223 -5.715 -22.050 1.00 81.75 110 LYS A C 1
ATOM 874 O O . LYS A 1 110 ? 38.126 -4.758 -22.817 1.00 81.75 110 LYS A O 1
ATOM 879 N N . GLN A 1 111 ? 37.319 -6.693 -22.006 1.00 76.06 111 GLN A N 1
ATOM 880 C CA . GLN A 1 111 ? 36.126 -6.711 -22.852 1.00 76.06 111 GLN A CA 1
ATOM 881 C C . GLN A 1 111 ? 35.202 -5.526 -22.543 1.00 76.06 111 GLN A C 1
ATOM 883 O O . GLN A 1 111 ? 34.716 -4.860 -23.456 1.00 76.06 111 GLN A O 1
ATOM 888 N N . THR A 1 112 ? 35.010 -5.220 -21.261 1.00 70.44 112 THR A N 1
ATOM 889 C CA . THR A 1 112 ? 34.193 -4.090 -20.810 1.00 70.44 112 THR A CA 1
ATOM 890 C C . THR A 1 112 ? 34.789 -2.763 -21.289 1.00 70.44 112 THR A C 1
ATOM 892 O O . THR A 1 112 ? 34.089 -1.952 -21.894 1.00 70.44 112 THR A O 1
ATOM 895 N N . GLN A 1 113 ? 36.099 -2.565 -21.122 1.00 73.69 113 GLN A N 1
ATOM 896 C CA . GLN A 1 113 ? 36.793 -1.355 -21.570 1.00 73.69 113 GLN A CA 1
ATOM 897 C C . GLN A 1 113 ? 36.719 -1.163 -23.095 1.00 73.69 113 GLN A C 1
ATOM 899 O O . GLN A 1 113 ? 36.531 -0.038 -23.557 1.00 73.69 113 GLN A O 1
ATOM 904 N N . ALA A 1 114 ? 36.793 -2.242 -23.881 1.00 71.12 114 ALA A N 1
ATOM 905 C CA . ALA A 1 114 ? 36.651 -2.184 -25.337 1.00 71.12 114 ALA A CA 1
ATOM 906 C C . ALA A 1 114 ? 35.235 -1.768 -25.781 1.00 71.12 114 ALA A C 1
ATOM 908 O O . ALA A 1 114 ? 35.081 -0.976 -26.712 1.00 71.12 114 ALA A O 1
ATOM 909 N N . ILE A 1 115 ? 34.197 -2.250 -25.088 1.00 68.12 115 ILE A N 1
ATOM 910 C CA . ILE A 1 115 ? 32.795 -1.899 -25.369 1.00 68.12 115 ILE A CA 1
ATOM 911 C C . ILE A 1 115 ? 32.517 -0.420 -25.063 1.00 68.12 115 ILE A C 1
ATOM 913 O O . ILE A 1 115 ? 31.760 0.222 -25.795 1.00 68.12 115 ILE A O 1
ATOM 917 N N . PHE A 1 116 ? 33.138 0.135 -24.019 1.00 63.94 116 PHE A N 1
ATOM 918 C CA . PHE A 1 116 ? 33.029 1.560 -23.696 1.00 63.94 116 PHE A CA 1
ATOM 919 C C . PHE A 1 116 ? 33.867 2.440 -24.635 1.00 63.94 116 PHE A C 1
ATOM 921 O O . PHE A 1 116 ? 33.381 3.478 -25.082 1.00 63.94 116 PHE A O 1
ATOM 928 N N . GLY A 1 117 ? 35.079 2.008 -25.005 1.00 62.22 117 GLY A N 1
ATOM 929 C CA . GLY A 1 117 ? 35.959 2.743 -25.922 1.00 62.22 117 GLY A CA 1
ATOM 930 C C . GLY A 1 117 ? 35.388 2.899 -27.337 1.00 62.22 117 GLY A C 1
ATOM 931 O O . GLY A 1 117 ? 35.513 3.964 -27.935 1.00 62.22 117 GLY A O 1
ATOM 932 N N . ASN A 1 118 ? 34.685 1.883 -27.852 1.00 58.28 118 ASN A N 1
ATOM 933 C CA . ASN A 1 118 ? 34.068 1.932 -29.185 1.00 58.28 118 ASN A CA 1
ATOM 934 C C . ASN A 1 118 ? 32.727 2.689 -29.239 1.00 58.28 118 ASN A C 1
ATOM 936 O O . ASN A 1 118 ? 32.210 2.938 -30.329 1.00 58.28 118 ASN A O 1
ATOM 940 N N . GLN A 1 119 ? 32.141 3.052 -28.092 1.00 55.41 119 GLN A N 1
ATOM 941 C CA . GLN A 1 119 ? 30.849 3.749 -28.021 1.00 55.41 119 GLN A CA 1
ATOM 942 C C . GLN A 1 119 ? 30.962 5.271 -27.839 1.00 55.41 119 GLN A C 1
ATOM 944 O O . GLN A 1 119 ? 29.938 5.946 -27.745 1.00 55.41 119 GLN A O 1
ATOM 949 N N . GLY A 1 120 ? 32.172 5.838 -27.889 1.00 50.72 120 GLY A N 1
ATOM 950 C CA . GLY A 1 120 ? 32.433 7.281 -27.759 1.00 50.72 120 GLY A CA 1
ATOM 951 C C . GLY A 1 120 ? 31.939 8.179 -28.908 1.00 50.72 120 GLY A C 1
ATOM 952 O O . GLY A 1 120 ? 32.440 9.286 -29.061 1.00 50.72 120 GLY A O 1
ATOM 953 N N . GLY A 1 121 ? 30.990 7.734 -29.741 1.00 55.78 121 GLY A N 1
ATOM 954 C CA . GLY A 1 121 ? 30.623 8.427 -30.983 1.00 55.78 121 GLY A CA 1
ATOM 955 C C . GLY A 1 121 ? 29.142 8.439 -31.359 1.00 55.78 121 GLY A C 1
ATOM 956 O O . GLY A 1 121 ? 28.815 8.845 -32.473 1.00 55.78 121 GLY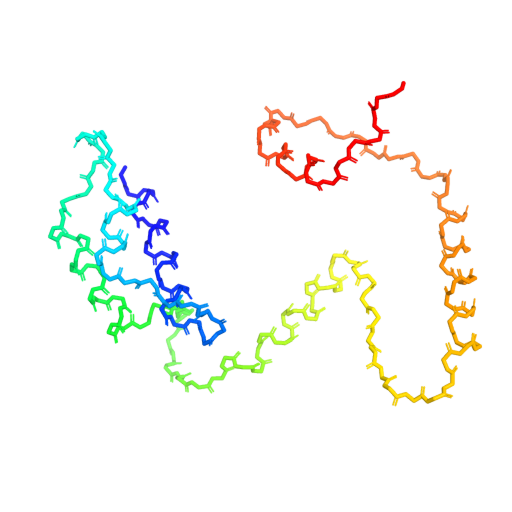 A O 1
ATOM 957 N N . LYS A 1 122 ? 28.218 8.017 -30.489 1.00 59.84 122 LYS A N 1
ATOM 958 C CA . LYS A 1 122 ? 26.782 8.195 -30.765 1.00 59.84 122 LYS A CA 1
ATOM 959 C C . LYS A 1 122 ? 26.296 9.451 -30.056 1.00 59.84 122 LYS A C 1
ATOM 961 O O . LYS A 1 122 ? 25.976 9.414 -28.874 1.00 59.84 122 LYS A O 1
ATOM 966 N N . ARG A 1 123 ? 26.261 10.568 -30.794 1.00 56.69 123 ARG A N 1
ATOM 967 C CA . ARG A 1 123 ? 25.562 11.796 -30.383 1.00 56.69 123 ARG A CA 1
ATOM 968 C C . ARG A 1 123 ? 24.145 11.401 -29.963 1.00 56.69 123 ARG A C 1
ATOM 970 O O . ARG A 1 123 ? 23.370 10.950 -30.804 1.00 56.69 123 ARG A O 1
ATOM 977 N N . GLY A 1 124 ? 23.861 11.480 -28.664 1.00 62.50 124 GLY A N 1
ATOM 978 C CA . GLY A 1 124 ? 22.557 11.130 -28.114 1.00 62.50 124 GLY A CA 1
ATOM 979 C C . GLY A 1 124 ? 21.464 11.953 -28.787 1.00 62.50 124 GLY A C 1
ATOM 980 O O . GLY A 1 124 ? 21.644 13.142 -29.051 1.00 62.50 124 GLY A O 1
ATOM 981 N N . VAL A 1 125 ? 20.340 11.315 -29.101 1.00 66.12 125 VAL A N 1
ATOM 982 C CA . VAL A 1 125 ? 19.138 12.035 -29.520 1.00 66.12 125 VAL A CA 1
ATOM 983 C C . VAL A 1 125 ? 18.564 12.678 -28.263 1.00 66.12 125 VAL A C 1
ATOM 985 O O . VAL A 1 125 ? 18.089 11.980 -27.369 1.00 66.12 125 VAL A O 1
ATOM 988 N N . PHE A 1 126 ? 18.661 14.000 -28.165 1.00 67.75 126 PHE A N 1
ATOM 989 C CA . PHE A 1 126 ? 18.090 14.749 -27.052 1.00 67.75 126 PHE A CA 1
ATOM 990 C C . PHE A 1 126 ? 16.604 14.988 -27.313 1.00 67.75 126 PHE A C 1
ATOM 992 O O . PHE A 1 126 ? 16.227 15.469 -28.381 1.00 67.75 126 PHE A O 1
ATOM 999 N N . TYR A 1 127 ? 15.765 14.662 -26.334 1.00 67.62 127 TYR A N 1
ATOM 1000 C CA . TYR A 1 127 ? 14.333 14.938 -26.369 1.00 67.62 127 TYR A CA 1
ATOM 1001 C C . TYR A 1 127 ? 13.973 15.866 -25.212 1.00 67.62 127 TYR A C 1
ATOM 1003 O O . TYR A 1 127 ? 14.319 15.595 -24.062 1.00 67.62 127 TYR A O 1
ATOM 1011 N N . THR A 1 128 ? 13.285 16.967 -25.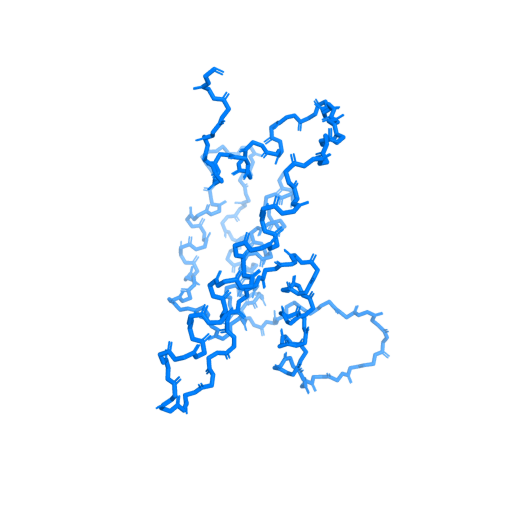506 1.00 73.00 128 THR A N 1
ATOM 1012 C CA . THR A 1 128 ? 12.830 17.918 -24.490 1.00 73.00 128 THR A CA 1
ATOM 1013 C C . THR A 1 128 ? 11.435 17.519 -24.010 1.00 73.00 128 THR A C 1
ATOM 1015 O O . THR A 1 128 ? 10.464 17.522 -24.762 1.00 73.00 128 THR A O 1
ATOM 1018 N N . SER A 1 129 ? 11.316 17.142 -22.736 1.00 76.44 129 SER A N 1
ATOM 1019 C CA . SER A 1 129 ? 10.022 16.811 -22.127 1.00 76.44 129 SER A CA 1
ATOM 1020 C C . SER A 1 129 ? 9.396 18.043 -21.481 1.00 76.44 129 SER A C 1
ATOM 1022 O O . SER A 1 129 ? 10.083 18.835 -20.843 1.00 76.44 129 SER A O 1
ATOM 1024 N N . HIS A 1 130 ? 8.079 18.197 -21.614 1.00 80.50 130 HIS A N 1
ATOM 1025 C CA . HIS A 1 130 ? 7.332 19.313 -21.019 1.00 80.50 130 HIS A CA 1
ATOM 1026 C C . HIS A 1 130 ? 6.968 19.064 -19.543 1.00 80.50 130 HIS A C 1
ATOM 1028 O O . HIS A 1 130 ? 6.469 19.960 -18.871 1.00 80.50 130 HIS A O 1
ATOM 1034 N N . ARG A 1 131 ? 7.209 17.851 -19.020 1.00 77.69 131 ARG A N 1
ATOM 1035 C CA . ARG A 1 131 ? 6.956 17.480 -17.616 1.00 77.69 131 ARG A CA 1
ATOM 1036 C C . ARG A 1 131 ? 8.243 17.005 -16.947 1.00 77.69 131 ARG A C 1
ATOM 1038 O O . ARG A 1 131 ? 8.455 15.810 -16.754 1.00 77.69 131 ARG A O 1
ATOM 1045 N N . ILE A 1 132 ? 9.101 17.965 -16.614 1.00 75.31 132 ILE A N 1
ATOM 1046 C CA . ILE A 1 132 ? 10.427 17.727 -16.025 1.00 75.31 132 ILE A CA 1
ATOM 1047 C C . ILE A 1 132 ? 10.368 17.123 -14.612 1.00 75.31 132 ILE A C 1
ATOM 1049 O O . ILE A 1 132 ? 11.247 16.351 -14.240 1.00 75.31 132 ILE A O 1
ATOM 1053 N N . GLU A 1 133 ? 9.298 17.390 -13.860 1.00 80.06 133 GLU A N 1
ATOM 1054 C CA . GLU A 1 133 ? 9.145 16.940 -12.467 1.00 80.06 133 GLU A CA 1
ATOM 1055 C C . GLU A 1 133 ? 9.090 15.415 -12.325 1.00 80.06 133 GLU A C 1
ATOM 1057 O O . GLU A 1 133 ? 9.486 14.859 -11.306 1.00 80.06 133 GLU A O 1
ATOM 1062 N N . LEU A 1 134 ? 8.631 14.717 -13.367 1.00 79.00 134 LEU A N 1
ATOM 1063 C CA . LEU A 1 134 ? 8.472 13.262 -13.342 1.00 79.00 134 LEU A CA 1
ATOM 1064 C C . LEU A 1 134 ? 9.806 12.524 -13.485 1.00 79.00 134 LEU A C 1
ATOM 1066 O O . LEU A 1 134 ? 9.969 11.437 -12.940 1.00 79.00 134 LEU A O 1
ATOM 1070 N N . ILE A 1 135 ? 10.754 13.097 -14.229 1.00 74.19 135 ILE A N 1
ATOM 1071 C CA . ILE A 1 135 ? 12.044 12.459 -14.539 1.00 74.19 135 ILE A CA 1
ATOM 1072 C C . ILE A 1 135 ? 13.158 12.893 -13.585 1.00 74.19 135 ILE A C 1
ATOM 1074 O O . ILE A 1 135 ? 14.185 12.226 -13.487 1.00 74.19 135 ILE A O 1
ATOM 1078 N N . ARG A 1 136 ? 12.951 13.995 -12.860 1.00 77.12 136 ARG A N 1
ATOM 1079 C CA . ARG A 1 136 ? 13.934 14.607 -11.967 1.00 77.12 136 ARG A CA 1
ATOM 1080 C C . ARG A 1 136 ? 14.455 13.656 -10.875 1.00 77.12 136 ARG A C 1
ATOM 1082 O O . ARG A 1 136 ? 15.674 13.539 -10.781 1.00 77.12 136 ARG A O 1
ATOM 1089 N N . PRO A 1 137 ? 13.620 12.869 -10.166 1.00 79.12 137 PRO A N 1
ATOM 1090 C CA . PRO A 1 137 ? 14.121 11.892 -9.195 1.00 79.12 137 PRO A CA 1
ATOM 1091 C C . PRO A 1 137 ? 15.026 10.822 -9.823 1.00 79.12 137 PRO A C 1
ATOM 1093 O O . PRO A 1 137 ? 15.960 10.345 -9.188 1.00 79.12 137 PRO A O 1
ATOM 1096 N N . MET A 1 138 ? 14.773 10.456 -11.086 1.00 75.44 138 MET A N 1
ATOM 1097 C CA . MET A 1 138 ? 15.556 9.443 -11.804 1.00 75.44 138 MET A CA 1
ATOM 1098 C C . MET A 1 138 ? 16.924 9.985 -12.237 1.00 75.44 138 MET A C 1
ATOM 1100 O O . MET A 1 138 ? 17.911 9.257 -12.206 1.00 75.44 138 MET A O 1
ATOM 1104 N N . VAL A 1 139 ? 16.992 11.261 -12.624 1.00 74.31 139 VAL A N 1
ATOM 1105 C CA . VAL A 1 139 ? 18.241 11.932 -13.022 1.00 74.31 139 VAL A CA 1
ATOM 1106 C C . VAL A 1 139 ? 19.090 12.282 -11.798 1.00 74.31 139 VAL A C 1
ATOM 1108 O O . VAL A 1 139 ? 20.304 12.089 -11.810 1.00 74.31 139 VAL A O 1
ATOM 1111 N N . GLU A 1 140 ? 18.460 12.749 -10.721 1.00 70.00 140 GLU A N 1
ATOM 1112 C CA . GLU A 1 140 ? 19.137 13.096 -9.468 1.00 70.00 140 GLU A CA 1
ATOM 1113 C C . GLU A 1 140 ? 19.716 11.860 -8.765 1.00 70.00 140 GLU A C 1
ATOM 1115 O O . GLU A 1 140 ? 20.823 11.932 -8.237 1.00 70.00 140 GLU A O 1
ATOM 1120 N N . ALA A 1 141 ? 19.034 10.709 -8.834 1.00 65.19 141 ALA A N 1
ATOM 1121 C CA . ALA A 1 141 ? 19.537 9.445 -8.292 1.00 65.19 141 ALA A CA 1
ATOM 1122 C C . ALA A 1 141 ? 20.775 8.904 -9.033 1.00 65.19 141 ALA A C 1
ATOM 1124 O O . ALA A 1 141 ? 21.566 8.171 -8.443 1.00 65.19 141 ALA A O 1
ATOM 1125 N N . VAL A 1 142 ? 20.947 9.256 -10.314 1.00 69.50 142 VAL A N 1
ATOM 1126 C CA . VAL A 1 142 ? 22.116 8.866 -11.126 1.00 69.50 142 VAL A CA 1
ATOM 1127 C C . VAL A 1 142 ? 23.261 9.884 -11.012 1.00 69.50 142 VAL A C 1
ATOM 1129 O O . VAL A 1 142 ? 24.406 9.526 -11.260 1.00 69.50 142 VAL A O 1
ATOM 1132 N N . GLY A 1 143 ? 22.977 11.106 -10.549 1.00 54.88 143 GLY A N 1
ATOM 1133 C CA . GLY A 1 143 ? 23.953 12.027 -9.963 1.00 54.88 143 GLY A CA 1
ATOM 1134 C C . GLY A 1 143 ? 25.021 12.601 -10.908 1.00 54.88 143 GLY A C 1
ATOM 1135 O O . GLY A 1 143 ? 26.057 11.998 -11.145 1.00 54.88 143 GLY A O 1
ATOM 1136 N N . VAL A 1 144 ? 24.795 13.846 -11.341 1.00 50.41 144 VAL A N 1
ATOM 1137 C CA . VAL A 1 144 ? 25.799 14.909 -11.587 1.00 50.41 144 VAL A CA 1
ATOM 1138 C C . VAL A 1 144 ? 27.053 14.535 -12.406 1.00 50.41 144 VAL A C 1
ATOM 1140 O O . VAL A 1 144 ? 28.126 14.285 -11.867 1.00 50.41 144 VAL A O 1
ATOM 1143 N N . ALA A 1 145 ? 26.956 14.668 -13.733 1.00 45.59 145 ALA A N 1
ATOM 1144 C CA . ALA A 1 145 ? 28.114 14.890 -14.615 1.00 45.59 145 ALA A CA 1
ATOM 1145 C C . ALA A 1 145 ? 27.831 15.920 -15.733 1.00 45.59 145 ALA A C 1
ATOM 1147 O O . ALA A 1 145 ? 28.473 15.893 -16.777 1.00 45.59 145 ALA A O 1
ATOM 1148 N N . ILE A 1 146 ? 26.851 16.817 -15.549 1.00 46.50 146 ILE A N 1
ATOM 1149 C CA . ILE A 1 146 ? 26.488 17.846 -16.552 1.00 46.50 146 ILE A CA 1
ATOM 1150 C C . ILE A 1 146 ? 26.571 19.258 -15.940 1.00 46.50 146 ILE A C 1
ATOM 1152 O O . ILE A 1 146 ? 25.748 20.125 -16.200 1.00 46.50 146 ILE A O 1
ATOM 1156 N N . ALA A 1 147 ? 27.567 19.492 -15.086 1.00 39.69 147 ALA A N 1
ATOM 1157 C CA . ALA A 1 147 ? 27.938 20.838 -14.655 1.00 39.69 147 ALA A CA 1
ATOM 1158 C C . ALA A 1 147 ? 29.455 21.021 -14.801 1.00 39.69 147 ALA A C 1
ATOM 1160 O O . ALA A 1 147 ? 30.199 20.914 -13.829 1.00 39.69 147 ALA A O 1
ATOM 1161 N N . CYS A 1 148 ? 29.886 21.238 -16.043 1.00 34.53 148 CYS A N 1
ATOM 1162 C CA . CYS A 1 148 ? 31.069 21.998 -16.447 1.00 34.53 148 CYS A CA 1
ATOM 1163 C C . CYS A 1 148 ? 30.692 22.738 -17.731 1.00 34.53 148 CYS A C 1
ATOM 11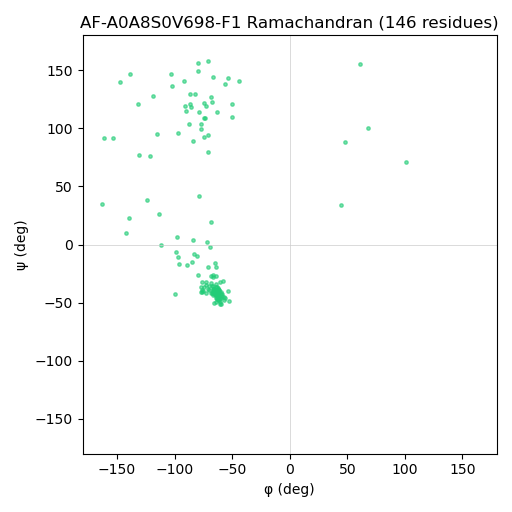65 O O . CYS A 1 148 ? 30.137 22.066 -18.632 1.00 34.53 148 CYS A O 1
#

Organism: NCBI:txid158383

InterPro domains:
  IPR000904 Sec7 domain [PF01369] (2-60)
  IPR000904 Sec7 domain [PS50190] (2-58)
  IPR023394 Sec7, C-terminal domain superfamily [G3DSA:1.10.1000.11] (1-65)
  IPR035999 Sec7 domain superfamily [SSF48425] (2-64)

Sequence (148 aa):
MAYFLAYAVITLNTDAHNPMVRPKLSKGEFVRINTRDNAEECAPKELLEEIYDSIIKEEITIEDDPAGTSKNSKRRQEVERSRLVSILNLALPKRNFSTDSRSESEAIVKQTQAIFGNQGGKRGVFYTSHRIELIRPMVEAVGVAIAC